Protein AF-A0A1X3PBW0-F1 (afdb_monomer)

Mean predicted aligned error: 3.72 Å

Nearest PDB structures (foldseek):
  6bek-assembly2_D  TM=9.599E-01  e=1.743E-06  Streptomyces coelicolor
  6tob-assembly1_A  TM=7.605E-01  e=3.060E-06  Mycobacterium tuberculosis
  7p7t-assembly1_n  TM=8.339E-01  e=4.143E-02  Enterococcus faecalis
  7qv3-assembly1_m  TM=8.148E-01  e=7.274E-02  Bacillus subtilis subsp. subtilis str. 168
  7nhn-assembly1_n  TM=8.149E-01  e=9.111E-02  Listeria monocytogenes EGD-e

Structure (mmCIF, N/CA/C/O backbone):
data_AF-A0A1X3PBW0-F1
#
_entry.id   AF-A0A1X3PBW0-F1
#
loop_
_atom_site.group_PDB
_atom_site.id
_atom_site.type_symbol
_atom_site.label_atom_id
_atom_site.label_alt_id
_atom_site.label_comp_id
_atom_site.label_asym_id
_atom_site.label_entity_id
_atom_site.label_seq_id
_atom_site.pdbx_PDB_ins_code
_atom_site.Cartn_x
_atom_site.Cartn_y
_atom_site.Cartn_z
_atom_site.occupancy
_atom_site.B_iso_or_equiv
_atom_site.auth_seq_id
_atom_site.auth_comp_id
_atom_site.auth_asym_id
_atom_site.auth_atom_id
_atom_site.pdbx_PDB_model_num
ATOM 1 N N . MET A 1 1 ? -2.078 12.561 -30.000 1.00 58.38 1 MET A N 1
ATOM 2 C CA . MET A 1 1 ? -0.640 12.307 -30.246 1.00 58.38 1 MET A CA 1
ATOM 3 C C . MET A 1 1 ? -0.461 10.830 -30.551 1.00 58.38 1 MET A C 1
ATOM 5 O O . MET A 1 1 ? -1.020 10.025 -29.819 1.00 58.38 1 MET A O 1
ATOM 9 N N . ALA A 1 2 ? 0.252 10.477 -31.623 1.00 66.31 2 ALA A N 1
ATOM 10 C CA . ALA A 1 2 ? 0.573 9.085 -31.934 1.00 66.31 2 ALA A CA 1
ATOM 11 C C . ALA A 1 2 ? 1.729 8.611 -31.037 1.00 66.31 2 ALA A C 1
ATOM 13 O O . ALA A 1 2 ? 2.777 9.253 -30.991 1.00 66.31 2 ALA A O 1
ATOM 14 N N . LEU A 1 3 ? 1.521 7.522 -30.294 1.00 76.88 3 LEU A N 1
ATOM 15 C CA . LEU A 1 3 ? 2.572 6.857 -29.521 1.00 76.88 3 LEU A CA 1
ATOM 16 C C . LEU A 1 3 ? 3.446 6.035 -30.478 1.00 76.88 3 LEU A C 1
ATOM 18 O O . LEU A 1 3 ? 2.921 5.276 -31.288 1.00 76.88 3 LEU A O 1
ATOM 22 N N . ARG A 1 4 ? 4.774 6.188 -30.384 1.00 86.19 4 ARG A N 1
ATOM 23 C CA . ARG A 1 4 ? 5.733 5.356 -31.125 1.00 86.19 4 ARG A CA 1
ATOM 24 C C . ARG A 1 4 ? 5.633 3.909 -30.639 1.00 86.19 4 ARG A C 1
ATOM 26 O O . ARG A 1 4 ? 5.585 3.669 -29.433 1.00 86.19 4 ARG A O 1
ATOM 33 N N . GLU A 1 5 ? 5.650 2.955 -31.564 1.00 84.19 5 GLU A N 1
ATOM 34 C CA . GLU A 1 5 ? 5.733 1.536 -31.220 1.00 84.19 5 GLU A CA 1
ATOM 35 C C . GLU A 1 5 ? 7.104 1.193 -30.619 1.00 84.19 5 GLU A C 1
ATOM 37 O O . GLU A 1 5 ? 8.146 1.658 -31.088 1.00 84.19 5 GLU A O 1
ATOM 42 N N . LEU A 1 6 ? 7.098 0.388 -29.554 1.00 85.25 6 LEU A N 1
ATOM 43 C CA . LEU A 1 6 ? 8.314 -0.038 -28.861 1.00 85.25 6 LEU A CA 1
ATOM 44 C C . LEU A 1 6 ? 9.023 -1.156 -29.632 1.00 85.25 6 LEU A C 1
ATOM 46 O O . LEU A 1 6 ? 8.390 -2.118 -30.092 1.00 85.25 6 LEU A O 1
ATOM 50 N N . SER A 1 7 ? 10.353 -1.095 -29.671 1.00 91.88 7 SER A N 1
ATOM 51 C CA . SER A 1 7 ? 11.182 -2.188 -30.179 1.00 91.88 7 SER A CA 1
ATOM 52 C C . SER A 1 7 ? 10.970 -3.467 -29.350 1.00 91.88 7 SER A C 1
ATOM 54 O O . SER A 1 7 ? 10.406 -3.450 -28.250 1.00 91.88 7 SER A O 1
ATOM 56 N N . LYS A 1 8 ? 11.384 -4.627 -29.876 1.00 92.00 8 LYS A N 1
ATOM 57 C CA . LYS A 1 8 ? 11.296 -5.892 -29.124 1.00 92.00 8 LYS A CA 1
ATOM 58 C C . LYS A 1 8 ? 12.095 -5.816 -27.815 1.00 92.00 8 LYS A C 1
ATOM 60 O O . LYS A 1 8 ? 11.575 -6.195 -26.773 1.00 92.00 8 LYS A O 1
ATOM 6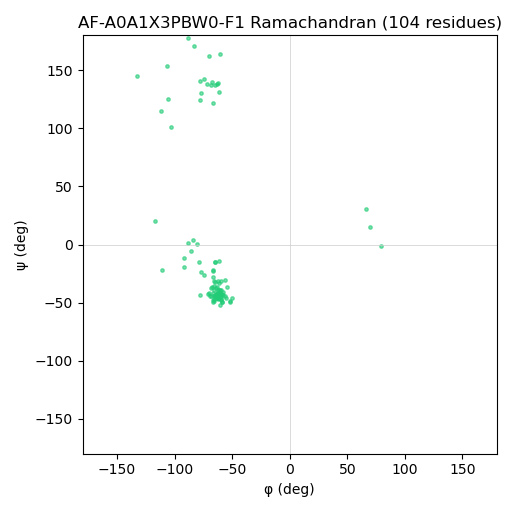5 N N . GLU A 1 9 ? 13.294 -5.247 -27.868 1.00 92.69 9 GLU A N 1
ATOM 66 C CA . GLU A 1 9 ? 14.176 -5.068 -26.710 1.00 92.69 9 GLU A CA 1
ATOM 67 C C . GLU A 1 9 ? 13.579 -4.106 -25.675 1.00 92.69 9 GLU A C 1
ATOM 69 O O . GLU A 1 9 ? 13.547 -4.420 -24.488 1.00 92.69 9 GLU A O 1
ATOM 74 N N . GLU A 1 10 ? 13.018 -2.972 -26.111 1.00 92.94 10 GLU A N 1
ATOM 75 C CA . GLU A 1 10 ? 12.344 -2.021 -25.216 1.00 92.94 10 GLU A CA 1
ATOM 76 C C . GLU A 1 10 ? 11.153 -2.679 -24.499 1.00 92.94 10 GLU A C 1
ATOM 78 O O . GLU A 1 10 ? 10.942 -2.471 -23.300 1.00 92.94 10 GLU A O 1
ATOM 83 N N . ARG A 1 11 ? 10.394 -3.524 -25.212 1.00 92.00 11 ARG A N 1
ATOM 84 C CA . ARG A 1 11 ? 9.302 -4.311 -24.623 1.00 92.00 11 ARG A CA 1
ATOM 85 C C . ARG A 1 11 ? 9.816 -5.324 -23.607 1.00 92.00 11 ARG A C 1
ATOM 87 O O . ARG A 1 11 ? 9.212 -5.454 -22.543 1.00 92.00 11 ARG A O 1
ATOM 94 N N . ASP A 1 12 ? 10.897 -6.033 -23.911 1.00 94.56 12 ASP A N 1
ATOM 95 C CA . ASP A 1 12 ? 11.482 -7.030 -23.012 1.00 94.56 12 ASP A CA 1
ATOM 96 C C . ASP A 1 12 ? 11.986 -6.370 -21.715 1.00 94.56 12 ASP A C 1
ATOM 98 O O . ASP A 1 12 ? 11.625 -6.812 -20.620 1.00 94.56 12 ASP A O 1
ATOM 102 N N . ILE A 1 13 ? 12.689 -5.237 -21.824 1.00 94.19 13 ILE A N 1
ATOM 103 C CA . ILE A 1 13 ? 13.128 -4.421 -20.680 1.00 94.19 13 ILE A CA 1
ATOM 104 C C . ILE A 1 13 ? 11.924 -3.942 -19.857 1.00 94.19 13 ILE A C 1
ATOM 106 O O . ILE A 1 13 ? 11.923 -4.043 -18.627 1.00 94.19 13 ILE A O 1
ATOM 110 N N . ALA A 1 14 ? 10.867 -3.446 -20.508 1.00 92.94 14 ALA A N 1
ATOM 111 C CA . ALA A 1 14 ? 9.658 -2.999 -19.817 1.00 92.94 14 ALA A CA 1
ATOM 112 C C . ALA A 1 14 ? 8.972 -4.144 -19.050 1.00 92.94 14 ALA A C 1
ATOM 114 O O . ALA A 1 14 ? 8.513 -3.943 -17.922 1.00 92.94 14 ALA A O 1
ATOM 115 N N . ARG A 1 15 ? 8.936 -5.359 -19.617 1.00 94.88 15 ARG A N 1
ATOM 116 C CA . ARG A 1 15 ? 8.391 -6.542 -18.930 1.00 94.88 15 ARG A CA 1
ATOM 117 C C . ARG A 1 15 ? 9.222 -6.930 -17.714 1.00 94.88 15 ARG A C 1
ATOM 119 O O . ARG A 1 15 ? 8.635 -7.192 -16.666 1.00 94.88 15 ARG A O 1
ATOM 126 N N . GLN A 1 16 ? 10.549 -6.928 -17.828 1.00 95.88 16 GLN A N 1
ATOM 127 C CA . GLN A 1 16 ? 11.447 -7.221 -16.706 1.00 95.88 16 GLN A CA 1
ATOM 128 C C . GLN A 1 16 ? 11.270 -6.210 -15.569 1.00 95.88 16 GLN A C 1
ATOM 130 O O . GLN A 1 16 ? 11.073 -6.609 -14.423 1.00 95.88 16 GLN A O 1
ATOM 135 N N . LYS A 1 17 ? 11.217 -4.908 -15.885 1.00 95.25 17 LYS A N 1
ATOM 136 C CA . LYS A 1 17 ? 10.930 -3.856 -14.895 1.00 95.25 17 LYS A CA 1
ATOM 137 C C . LYS A 1 17 ? 9.568 -4.05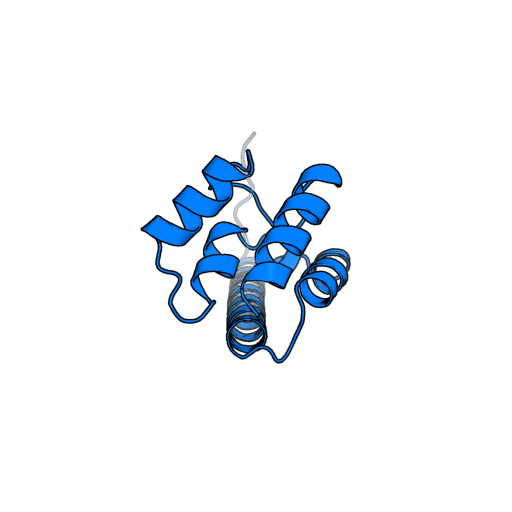3 -14.225 1.00 95.25 17 LYS A C 1
ATOM 139 O O . LYS A 1 17 ? 9.452 -3.937 -13.008 1.00 95.25 17 LYS A O 1
ATOM 144 N N . ALA A 1 18 ? 8.535 -4.395 -14.998 1.00 95.38 18 ALA A N 1
ATOM 145 C CA . ALA A 1 18 ? 7.204 -4.659 -14.456 1.00 95.38 18 ALA A CA 1
ATOM 146 C C . ALA A 1 18 ? 7.166 -5.907 -13.559 1.00 95.38 18 ALA A C 1
ATOM 148 O O . ALA A 1 18 ? 6.417 -5.929 -12.584 1.00 95.38 18 ALA A O 1
ATOM 149 N N . LEU A 1 19 ? 7.940 -6.947 -13.884 1.00 97.62 19 LEU A N 1
ATOM 150 C CA . LEU A 1 19 ? 8.078 -8.137 -13.045 1.00 97.62 19 LEU A CA 1
ATOM 151 C C . LEU A 1 19 ? 8.781 -7.795 -11.728 1.00 97.62 19 LEU A C 1
ATOM 153 O O . LEU A 1 19 ? 8.224 -8.085 -10.672 1.00 97.62 19 LEU A O 1
ATOM 157 N N . ALA A 1 20 ? 9.921 -7.103 -11.784 1.00 97.81 20 ALA A N 1
ATOM 158 C CA . ALA A 1 20 ? 10.653 -6.659 -10.598 1.00 97.81 20 ALA A CA 1
ATOM 159 C C . ALA A 1 20 ? 9.762 -5.828 -9.658 1.00 97.81 20 ALA A C 1
ATOM 161 O O . ALA A 1 20 ? 9.660 -6.123 -8.472 1.00 97.81 20 ALA A O 1
ATOM 162 N N . ALA A 1 21 ? 8.996 -4.879 -10.205 1.00 97.69 21 ALA A N 1
ATOM 163 C CA . ALA A 1 21 ? 8.063 -4.062 -9.426 1.00 97.69 21 ALA 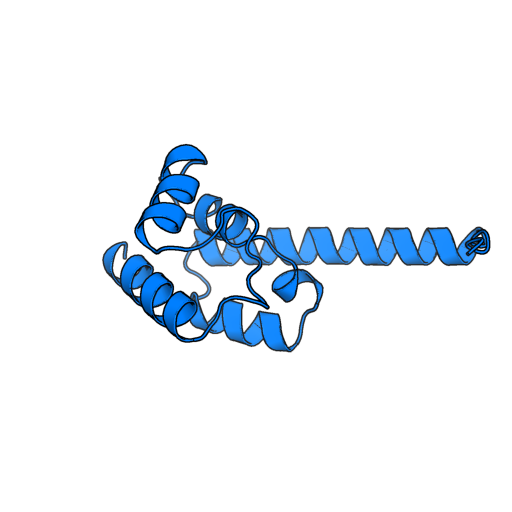A CA 1
ATOM 164 C C . ALA A 1 21 ? 6.879 -4.851 -8.825 1.00 97.69 21 ALA A C 1
ATOM 166 O O . ALA A 1 21 ? 6.229 -4.385 -7.886 1.00 97.69 21 ALA A O 1
ATOM 167 N N . ARG A 1 22 ? 6.510 -6.011 -9.386 1.00 97.94 22 ARG A N 1
ATOM 168 C CA . ARG A 1 22 ? 5.499 -6.899 -8.783 1.00 97.94 22 ARG A CA 1
ATOM 169 C C . ARG A 1 22 ? 6.097 -7.704 -7.635 1.00 97.94 22 ARG A C 1
ATOM 171 O O . ARG A 1 22 ? 5.448 -7.791 -6.599 1.00 97.94 22 ARG A O 1
ATOM 178 N N . ILE A 1 23 ? 7.306 -8.235 -7.823 1.00 98.12 23 ILE A N 1
ATOM 179 C CA . ILE A 1 23 ? 8.039 -8.998 -6.805 1.00 98.12 23 ILE A CA 1
ATOM 180 C C . ILE A 1 23 ? 8.286 -8.120 -5.578 1.00 98.12 23 ILE A C 1
ATOM 182 O O . ILE A 1 23 ? 7.842 -8.464 -4.491 1.00 98.12 23 ILE A O 1
ATOM 186 N N . GLU A 1 24 ? 8.843 -6.924 -5.770 1.00 98.25 24 GLU A N 1
ATOM 187 C CA . GLU A 1 24 ? 9.143 -6.009 -4.665 1.00 98.25 24 GLU A CA 1
ATOM 188 C C . GLU A 1 24 ? 7.896 -5.646 -3.841 1.00 98.25 24 GLU A C 1
ATOM 190 O O . GLU A 1 24 ? 7.935 -5.592 -2.612 1.00 98.25 24 GLU A O 1
ATOM 195 N N . ARG A 1 25 ? 6.756 -5.417 -4.507 1.00 98.31 25 ARG A N 1
ATOM 196 C CA . ARG A 1 25 ? 5.485 -5.153 -3.816 1.00 98.31 25 ARG A CA 1
ATOM 197 C C . ARG A 1 25 ? 4.966 -6.375 -3.067 1.00 98.31 25 ARG A C 1
ATOM 199 O O . ARG A 1 25 ? 4.358 -6.205 -2.016 1.00 98.31 25 ARG A O 1
ATOM 206 N N . ALA A 1 26 ? 5.143 -7.577 -3.611 1.00 98.31 26 ALA A N 1
ATOM 207 C CA . ALA A 1 26 ? 4.735 -8.807 -2.942 1.00 98.31 26 ALA A CA 1
ATOM 208 C C . ALA A 1 26 ? 5.563 -9.031 -1.668 1.00 98.31 26 ALA A C 1
ATOM 210 O O . ALA A 1 26 ? 4.980 -9.196 -0.602 1.00 98.31 26 ALA A O 1
ATOM 211 N N . GLU A 1 27 ? 6.888 -8.912 -1.765 1.00 98.19 27 GLU A N 1
ATOM 212 C CA . GLU A 1 27 ? 7.814 -9.044 -0.633 1.00 98.19 27 GLU A CA 1
ATOM 213 C C . GLU A 1 27 ? 7.541 -8.004 0.458 1.00 98.19 27 GLU A C 1
ATOM 215 O O . GLU A 1 27 ? 7.512 -8.330 1.642 1.00 98.19 27 GLU A O 1
ATOM 220 N N . LEU A 1 28 ? 7.288 -6.748 0.070 1.00 98.50 28 LEU A N 1
ATOM 221 C CA . LEU A 1 28 ? 6.921 -5.694 1.013 1.00 98.50 28 LEU A CA 1
ATOM 222 C C . LEU A 1 28 ? 5.638 -6.044 1.775 1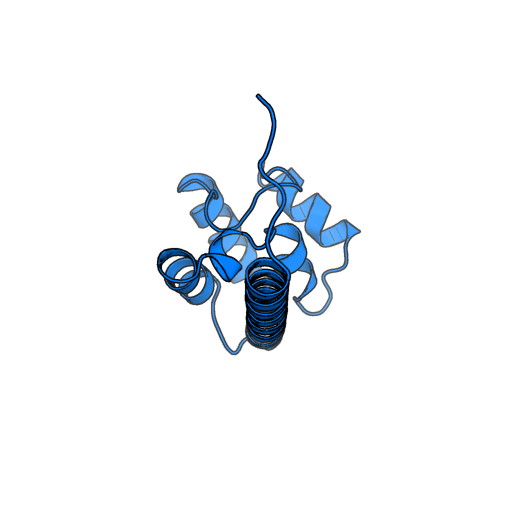.00 98.50 28 LEU A C 1
ATOM 224 O O . LEU A 1 28 ? 5.594 -5.906 2.994 1.00 98.50 28 LEU A O 1
ATOM 228 N N . LYS A 1 29 ? 4.594 -6.483 1.062 1.00 98.19 29 LYS A N 1
ATOM 229 C CA . LYS A 1 29 ? 3.316 -6.856 1.678 1.00 98.19 29 LYS A CA 1
ATOM 230 C C . LYS A 1 29 ? 3.474 -8.043 2.617 1.00 98.19 29 LYS A C 1
ATOM 232 O O . LYS A 1 29 ? 2.916 -8.013 3.705 1.00 98.19 29 LYS A O 1
ATOM 237 N N . GLU A 1 30 ? 4.250 -9.048 2.226 1.00 98.25 30 GLU A N 1
ATOM 238 C CA . GLU A 1 30 ? 4.541 -10.199 3.079 1.00 98.25 30 GLU A CA 1
ATOM 239 C C . GLU A 1 30 ? 5.288 -9.778 4.351 1.00 98.25 30 GLU A C 1
ATOM 241 O O . GLU A 1 30 ? 4.891 -10.147 5.454 1.00 98.25 30 GLU A O 1
ATOM 246 N N . ALA A 1 31 ? 6.330 -8.951 4.222 1.00 98.12 31 ALA A N 1
ATOM 247 C CA . ALA A 1 31 ? 7.083 -8.445 5.365 1.00 98.12 31 ALA A CA 1
ATOM 248 C C . ALA A 1 31 ? 6.212 -7.592 6.302 1.00 98.12 31 ALA A C 1
ATOM 250 O O . ALA A 1 31 ? 6.305 -7.739 7.520 1.00 98.12 31 ALA A O 1
ATOM 251 N N . PHE A 1 32 ? 5.358 -6.731 5.743 1.00 97.75 32 PHE A N 1
ATOM 252 C CA . PHE A 1 32 ? 4.438 -5.886 6.504 1.00 97.75 32 PHE A CA 1
ATOM 253 C C . PHE A 1 32 ? 3.363 -6.716 7.215 1.00 97.75 32 PHE A C 1
ATOM 255 O O . PHE A 1 32 ? 3.169 -6.568 8.418 1.00 97.75 32 PHE A O 1
ATOM 262 N N . GLY A 1 33 ? 2.722 -7.647 6.505 1.00 96.94 33 GLY A N 1
ATOM 263 C CA . GLY A 1 33 ? 1.717 -8.555 7.064 1.00 96.94 33 GLY A CA 1
ATOM 264 C C . GLY A 1 33 ? 2.268 -9.478 8.153 1.00 96.94 33 GLY A C 1
ATOM 265 O O . GLY A 1 33 ? 1.566 -9.801 9.106 1.00 96.94 33 GLY A O 1
ATOM 266 N N . ALA A 1 34 ? 3.547 -9.851 8.053 1.00 96.44 34 ALA A N 1
ATOM 267 C CA . ALA A 1 34 ? 4.260 -10.612 9.076 1.00 96.44 34 ALA A CA 1
ATOM 268 C C . ALA A 1 34 ? 4.774 -9.756 10.252 1.00 96.44 34 ALA A C 1
ATOM 270 O O . ALA A 1 34 ? 5.442 -10.293 11.135 1.00 96.44 34 ALA A O 1
ATOM 271 N N . GLY A 1 35 ? 4.536 -8.438 10.254 1.00 95.62 35 GLY A N 1
ATOM 272 C CA . GLY A 1 35 ? 5.011 -7.522 11.297 1.00 95.62 35 GLY A CA 1
ATOM 273 C C . GLY A 1 35 ? 6.529 -7.299 11.313 1.00 95.62 35 GLY A C 1
ATOM 274 O O . GLY A 1 35 ? 7.062 -6.801 12.300 1.00 95.62 35 GLY A O 1
ATOM 275 N N . LYS A 1 36 ? 7.248 -7.667 10.242 1.00 97.19 36 LYS A N 1
ATOM 276 C CA . LYS A 1 36 ? 8.711 -7.495 10.134 1.00 97.19 36 LYS A CA 1
ATOM 277 C C . LYS A 1 36 ? 9.119 -6.056 9.825 1.00 97.19 36 LYS A C 1
ATOM 279 O O . LYS A 1 36 ? 10.262 -5.686 10.071 1.00 97.19 36 LYS A O 1
ATOM 284 N N . ILE A 1 37 ? 8.210 -5.284 9.235 1.00 97.44 37 ILE A N 1
ATOM 285 C CA . ILE A 1 37 ? 8.395 -3.865 8.926 1.00 97.44 37 ILE A CA 1
ATOM 286 C C . ILE A 1 37 ? 7.167 -3.084 9.384 1.00 97.44 37 ILE A C 1
ATOM 288 O O . ILE A 1 37 ? 6.040 -3.577 9.300 1.00 97.44 37 ILE A O 1
ATOM 292 N N . SER A 1 38 ? 7.392 -1.865 9.856 1.00 97.12 38 SER A N 1
ATOM 293 C CA . SER A 1 38 ? 6.339 -0.947 10.281 1.00 97.12 38 SER A CA 1
ATOM 294 C C . SER A 1 38 ? 5.732 -0.186 9.098 1.00 97.12 38 SER A C 1
ATOM 296 O O . SER A 1 38 ? 6.241 -0.202 7.973 1.00 97.12 38 SER A O 1
ATOM 298 N N . PHE A 1 39 ? 4.635 0.532 9.348 1.00 97.62 39 PHE A N 1
ATOM 299 C CA . PHE A 1 39 ? 4.066 1.430 8.343 1.00 97.62 39 PHE A CA 1
ATOM 300 C C . PHE A 1 39 ? 5.007 2.596 8.002 1.00 97.62 39 PHE A C 1
ATOM 302 O O . PHE A 1 39 ? 5.059 3.015 6.846 1.00 97.62 39 PHE A O 1
ATOM 309 N N . ASP A 1 40 ? 5.796 3.076 8.965 1.00 97.31 40 ASP A N 1
ATOM 310 C CA . ASP A 1 40 ? 6.785 4.130 8.726 1.00 97.31 40 ASP A CA 1
ATOM 311 C C . ASP A 1 40 ? 7.931 3.632 7.833 1.00 97.31 40 ASP A C 1
ATOM 313 O O . ASP A 1 40 ? 8.340 4.342 6.914 1.00 97.31 40 ASP A O 1
ATOM 317 N N . ASP A 1 41 ? 8.363 2.376 7.997 1.00 97.94 41 ASP A N 1
ATOM 318 C CA . ASP A 1 41 ? 9.340 1.746 7.095 1.00 97.94 41 ASP A CA 1
ATOM 319 C C . ASP A 1 41 ? 8.795 1.635 5.665 1.00 97.94 41 ASP A C 1
ATOM 321 O O . ASP A 1 41 ? 9.508 1.874 4.686 1.00 97.94 41 ASP A O 1
ATOM 325 N N . VAL A 1 42 ? 7.504 1.309 5.526 1.00 98.19 42 VAL A N 1
ATOM 326 C CA . VAL A 1 42 ? 6.824 1.288 4.225 1.00 98.19 42 VAL A CA 1
ATOM 327 C C . VAL A 1 42 ? 6.808 2.683 3.594 1.00 98.19 42 VAL A C 1
ATOM 329 O O . VAL A 1 42 ? 7.083 2.807 2.397 1.00 98.19 42 VAL A O 1
ATOM 332 N N . LEU A 1 43 ? 6.512 3.731 4.370 1.00 97.94 43 LEU A N 1
ATOM 333 C CA . LEU A 1 43 ? 6.535 5.114 3.888 1.00 97.94 43 LEU A CA 1
ATOM 334 C C . LEU A 1 43 ? 7.943 5.537 3.457 1.00 97.94 43 LEU A C 1
ATOM 336 O O . LEU A 1 43 ? 8.084 6.078 2.362 1.00 97.94 43 LEU A O 1
ATOM 340 N N . ALA A 1 44 ? 8.970 5.237 4.252 1.00 97.88 44 ALA A N 1
ATOM 341 C CA . ALA A 1 44 ? 10.362 5.530 3.917 1.00 97.88 44 ALA A CA 1
ATOM 342 C C . ALA A 1 44 ? 10.802 4.802 2.636 1.00 97.88 44 ALA A C 1
ATOM 344 O O . ALA A 1 44 ? 11.409 5.391 1.739 1.00 97.88 44 ALA A O 1
ATOM 345 N N . LYS A 1 45 ? 10.425 3.527 2.478 1.00 97.75 45 LYS A N 1
ATOM 346 C CA . LYS A 1 45 ? 10.714 2.780 1.247 1.00 97.75 45 LYS A CA 1
ATOM 347 C C . LYS A 1 45 ? 9.962 3.343 0.038 1.00 97.75 45 LYS A C 1
ATOM 349 O O . LYS A 1 45 ? 10.482 3.312 -1.074 1.00 97.75 45 LYS A O 1
ATOM 354 N N . ALA A 1 46 ? 8.771 3.908 0.233 1.00 97.75 46 ALA A N 1
ATOM 355 C CA . ALA A 1 46 ? 8.012 4.559 -0.833 1.00 97.75 46 ALA A CA 1
ATOM 356 C C . ALA A 1 46 ? 8.683 5.834 -1.375 1.00 97.75 46 ALA A C 1
ATOM 358 O O . ALA A 1 46 ? 8.385 6.237 -2.496 1.00 97.75 46 ALA A O 1
ATOM 359 N N . GLU A 1 47 ? 9.577 6.472 -0.616 1.00 96.94 47 GLU A N 1
ATOM 360 C CA . GLU A 1 47 ? 10.317 7.657 -1.077 1.00 96.94 47 GLU A CA 1
ATOM 361 C C . GLU A 1 47 ? 11.416 7.303 -2.084 1.00 96.94 47 GLU A C 1
ATOM 363 O O . GLU A 1 47 ? 11.767 8.117 -2.936 1.00 96.94 47 GLU A O 1
ATOM 368 N N . THR A 1 48 ? 11.933 6.074 -2.020 1.00 97.12 48 THR A N 1
ATOM 369 C CA . THR A 1 48 ? 13.059 5.610 -2.845 1.00 97.12 48 THR A CA 1
ATOM 370 C C . THR A 1 48 ? 12.658 4.564 -3.885 1.00 97.12 48 THR A C 1
ATOM 372 O O . THR A 1 48 ? 13.338 4.422 -4.900 1.00 97.12 48 THR A O 1
ATOM 375 N N . SER A 1 49 ? 11.537 3.864 -3.688 1.00 97.75 49 SER A N 1
ATOM 376 C CA . SER A 1 49 ? 11.013 2.861 -4.615 1.00 97.75 49 SER A CA 1
ATOM 377 C C . SER A 1 49 ? 9.718 3.314 -5.281 1.00 97.75 49 SER A C 1
ATOM 379 O O . SER A 1 49 ? 8.656 3.409 -4.658 1.00 97.75 49 SER A O 1
ATOM 381 N N . GLU A 1 50 ? 9.771 3.495 -6.603 1.00 97.31 50 GLU A N 1
ATOM 382 C CA . GLU A 1 50 ? 8.585 3.791 -7.410 1.00 97.31 50 GLU A CA 1
ATOM 383 C C . GLU A 1 50 ? 7.543 2.661 -7.340 1.00 97.31 50 GLU A C 1
ATOM 385 O O . GLU A 1 50 ? 6.335 2.920 -7.370 1.00 97.31 50 GLU A O 1
ATOM 390 N N . ALA A 1 51 ? 7.983 1.404 -7.217 1.00 97.69 51 ALA A N 1
ATOM 391 C CA . ALA A 1 51 ? 7.079 0.267 -7.097 1.00 97.69 51 ALA A CA 1
ATOM 392 C C . ALA A 1 51 ? 6.250 0.364 -5.809 1.00 97.69 51 ALA A C 1
ATOM 394 O O . ALA A 1 51 ? 5.026 0.212 -5.858 1.00 97.69 51 ALA A O 1
ATOM 395 N N . VAL A 1 52 ? 6.895 0.687 -4.684 1.00 98.25 52 VAL A N 1
ATOM 396 C CA . VAL A 1 52 ? 6.225 0.874 -3.390 1.00 98.25 52 VAL A CA 1
ATOM 397 C C . VAL A 1 52 ? 5.363 2.135 -3.391 1.00 98.25 52 VAL A C 1
ATOM 399 O O . VAL A 1 52 ? 4.196 2.068 -3.009 1.00 98.25 52 VAL A O 1
ATOM 402 N N . ALA A 1 53 ? 5.858 3.258 -3.921 1.00 98.25 53 ALA A N 1
ATOM 403 C CA . ALA A 1 53 ? 5.077 4.490 -4.060 1.00 98.25 53 ALA A CA 1
ATOM 404 C C . ALA A 1 53 ? 3.768 4.268 -4.831 1.00 98.25 53 ALA A C 1
ATOM 406 O O . ALA A 1 53 ? 2.730 4.860 -4.513 1.00 98.25 53 ALA A O 1
ATOM 407 N N . ARG A 1 54 ? 3.811 3.392 -5.844 1.00 98.00 54 ARG A N 1
ATOM 408 C CA . ARG A 1 54 ? 2.659 3.036 -6.671 1.00 98.00 54 ARG A CA 1
ATOM 409 C C . ARG A 1 54 ? 1.793 1.920 -6.081 1.00 98.00 54 ARG A C 1
ATOM 411 O O . ARG A 1 54 ? 0.737 1.656 -6.654 1.00 98.00 54 ARG A O 1
ATOM 418 N N . LEU A 1 55 ? 2.154 1.270 -4.981 1.00 98.19 55 LEU A N 1
ATOM 419 C CA . LEU A 1 55 ? 1.283 0.281 -4.341 1.00 98.19 55 LEU A CA 1
ATOM 420 C C . LEU A 1 55 ? -0.008 0.957 -3.841 1.00 98.19 55 LEU A C 1
ATOM 422 O O . LEU A 1 55 ? 0.027 2.078 -3.327 1.00 98.19 55 LEU A O 1
ATOM 426 N N . LYS A 1 56 ? -1.162 0.305 -4.032 1.00 98.31 56 LYS A N 1
ATOM 427 C CA . LYS A 1 56 ? -2.428 0.792 -3.474 1.00 98.31 56 LYS A CA 1
ATOM 428 C C . LYS A 1 56 ? -2.430 0.592 -1.962 1.00 98.31 56 LYS A C 1
ATOM 430 O O . LYS A 1 56 ? -2.035 -0.466 -1.483 1.00 98.31 56 LYS A O 1
ATOM 435 N N . THR A 1 57 ? -2.922 1.580 -1.225 1.00 98.38 57 THR A N 1
ATOM 436 C CA . THR A 1 57 ? -2.995 1.509 0.239 1.00 98.38 57 THR A CA 1
ATOM 437 C C . THR A 1 57 ? -3.926 0.381 0.696 1.00 98.38 57 THR A C 1
ATOM 439 O O . THR A 1 57 ? -3.593 -0.313 1.647 1.00 98.38 57 THR A O 1
ATOM 442 N N . VAL A 1 58 ? -5.029 0.124 -0.022 1.00 98.38 58 VAL A N 1
ATOM 443 C CA . VAL A 1 58 ? -5.946 -0.991 0.292 1.00 98.38 58 VAL A CA 1
ATOM 444 C C . VAL A 1 58 ? -5.252 -2.355 0.203 1.00 98.38 58 VAL A C 1
ATOM 446 O O . VAL A 1 58 ? -5.390 -3.170 1.105 1.00 98.38 58 VAL A O 1
ATOM 449 N N . GLU A 1 59 ? -4.404 -2.566 -0.811 1.00 98.31 59 GLU A N 1
ATOM 450 C CA . GLU A 1 59 ? -3.657 -3.822 -0.980 1.00 98.31 59 GLU A CA 1
ATOM 451 C C . GLU A 1 59 ? -2.623 -4.045 0.131 1.00 98.31 59 GLU A C 1
ATOM 453 O O . GLU A 1 59 ? -2.274 -5.188 0.413 1.00 98.31 59 GLU A O 1
ATOM 458 N N . LEU A 1 60 ? -2.097 -2.969 0.728 1.00 98.25 60 LEU A N 1
ATOM 459 C CA . LEU A 1 60 ? -1.206 -3.066 1.883 1.00 98.25 60 LEU A CA 1
ATOM 460 C C . LEU A 1 60 ? -1.984 -3.507 3.129 1.00 98.25 60 LEU A C 1
ATOM 462 O O . LEU A 1 60 ? -1.509 -4.367 3.861 1.00 98.25 60 LEU A O 1
ATOM 466 N N . LEU A 1 61 ? -3.182 -2.951 3.350 1.00 97.94 61 LEU A N 1
ATOM 467 C CA . LEU A 1 61 ? -4.038 -3.332 4.477 1.00 97.94 61 LEU A CA 1
ATOM 468 C C . LEU A 1 61 ? -4.525 -4.777 4.372 1.00 97.94 61 LEU A C 1
ATOM 470 O O . LEU A 1 61 ? -4.523 -5.482 5.371 1.00 97.94 61 LEU A O 1
ATOM 474 N N . GLU A 1 62 ? -4.864 -5.242 3.169 1.00 97.81 62 GLU A N 1
ATOM 475 C CA . GLU A 1 62 ? -5.234 -6.643 2.908 1.00 97.81 62 GLU A CA 1
ATOM 476 C C . GLU A 1 62 ? -4.113 -7.652 3.215 1.00 97.81 62 GLU A C 1
ATOM 478 O O . GLU A 1 62 ? -4.369 -8.853 3.271 1.00 97.81 62 GLU A O 1
ATOM 483 N N . ALA A 1 63 ? -2.867 -7.199 3.387 1.00 97.25 63 ALA A N 1
ATOM 484 C CA . ALA A 1 63 ? -1.767 -8.068 3.791 1.00 97.25 63 ALA A CA 1
ATOM 485 C C . ALA A 1 63 ? -1.762 -8.366 5.301 1.00 97.25 63 ALA A C 1
ATOM 487 O O . ALA A 1 63 ? -1.062 -9.280 5.733 1.00 97.25 63 ALA A O 1
ATOM 488 N N . LEU A 1 64 ? -2.514 -7.605 6.105 1.00 96.50 64 LEU A N 1
ATOM 489 C CA . LEU A 1 64 ? -2.580 -7.795 7.551 1.00 96.50 64 LEU A CA 1
ATOM 490 C C . LEU A 1 64 ? -3.421 -9.031 7.913 1.00 96.50 64 LEU A C 1
ATOM 492 O O . LEU A 1 64 ? -4.460 -9.288 7.293 1.00 96.50 64 LEU A O 1
ATOM 496 N N . PRO A 1 65 ? -3.028 -9.787 8.952 1.00 95.06 65 PRO A N 1
ATOM 497 C CA . PRO A 1 65 ? -3.800 -10.934 9.410 1.00 95.06 65 PRO A CA 1
ATOM 498 C C . PRO A 1 65 ? -5.197 -10.493 9.866 1.00 95.06 65 PRO A C 1
ATOM 500 O O . PRO A 1 65 ? -5.351 -9.547 10.633 1.00 95.06 65 PRO A O 1
ATOM 503 N N . GLY A 1 66 ? -6.234 -11.181 9.384 1.00 94.81 66 GLY A N 1
ATOM 504 C CA . GLY A 1 66 ? -7.629 -10.871 9.722 1.00 94.81 66 GLY A CA 1
ATOM 505 C C . GLY A 1 66 ? -8.244 -9.688 8.961 1.00 94.81 66 GLY A C 1
ATOM 506 O O . GLY A 1 66 ? -9.433 -9.418 9.134 1.00 94.81 66 GLY A O 1
ATOM 507 N N . VAL A 1 67 ? -7.495 -9.016 8.079 1.00 96.81 67 VAL A N 1
ATOM 508 C CA . VAL A 1 67 ? -7.999 -7.894 7.274 1.00 96.81 67 VAL A CA 1
ATOM 509 C C . VAL A 1 67 ? -8.270 -8.355 5.842 1.00 96.81 67 VAL A C 1
ATOM 511 O O . VAL A 1 67 ? -7.371 -8.496 5.022 1.00 96.81 67 VAL A O 1
ATOM 514 N N . GLY A 1 68 ? -9.544 -8.596 5.526 1.00 96.38 68 GLY A N 1
ATOM 515 C CA . GLY A 1 68 ? -9.991 -8.881 4.159 1.00 96.38 68 GLY A CA 1
ATOM 516 C C . GLY A 1 68 ? -10.343 -7.618 3.365 1.00 96.38 68 GLY A C 1
ATOM 517 O O . GLY A 1 68 ? -10.371 -6.516 3.909 1.00 96.38 68 GLY A O 1
ATOM 518 N N . LYS A 1 69 ? -10.713 -7.794 2.089 1.00 97.00 69 LYS A N 1
ATOM 519 C CA . LYS A 1 69 ? -11.087 -6.700 1.164 1.00 97.00 69 LYS A CA 1
ATOM 520 C C . LYS A 1 69 ? -12.124 -5.732 1.744 1.00 97.00 69 LYS A C 1
ATOM 522 O O . LYS A 1 69 ? -11.964 -4.521 1.660 1.00 97.00 69 LYS A O 1
ATOM 527 N N . VAL A 1 70 ? -13.184 -6.274 2.352 1.00 97.81 70 VAL A N 1
ATOM 528 C CA . VAL A 1 70 ? -14.286 -5.479 2.923 1.00 97.81 70 VAL A CA 1
ATOM 529 C C . VAL A 1 70 ? -13.797 -4.635 4.098 1.00 97.81 70 VAL A C 1
ATOM 531 O O . VAL A 1 70 ? -14.069 -3.439 4.151 1.00 97.81 70 VAL A O 1
ATOM 534 N N . THR A 1 71 ? -13.043 -5.242 5.017 1.00 97.31 71 THR A N 1
ATOM 535 C CA . THR A 1 71 ? -12.483 -4.546 6.180 1.00 97.31 71 THR A CA 1
ATOM 536 C C . THR A 1 71 ? -11.495 -3.470 5.744 1.00 97.31 71 THR A C 1
ATOM 538 O O . THR A 1 71 ? -11.606 -2.338 6.196 1.00 97.31 71 THR A O 1
ATOM 541 N N . ALA A 1 72 ? -10.587 -3.786 4.815 1.00 98.06 72 ALA A N 1
ATOM 542 C CA . ALA A 1 72 ? -9.609 -2.834 4.295 1.00 98.06 72 ALA A CA 1
ATOM 543 C C . ALA A 1 72 ? -10.278 -1.614 3.641 1.00 98.06 72 ALA A C 1
ATOM 545 O O . ALA A 1 72 ? -9.902 -0.479 3.932 1.00 98.06 72 ALA A O 1
ATOM 546 N N . ALA A 1 73 ? -11.282 -1.836 2.786 1.00 97.75 73 ALA A N 1
ATOM 547 C CA . ALA A 1 73 ? -12.017 -0.757 2.131 1.00 97.75 73 ALA A CA 1
ATOM 548 C C . ALA A 1 73 ? -12.743 0.136 3.149 1.00 97.75 73 ALA A C 1
ATOM 550 O O . ALA A 1 73 ? -12.606 1.358 3.093 1.00 97.75 73 ALA A O 1
ATOM 551 N N . ARG A 1 74 ? -13.434 -0.471 4.123 1.00 97.88 74 ARG A N 1
ATOM 552 C CA . ARG A 1 74 ? -14.148 0.257 5.179 1.00 97.88 74 ARG A CA 1
ATOM 553 C C . ARG A 1 74 ? -13.204 1.066 6.068 1.00 97.88 74 ARG A C 1
ATOM 555 O O . ARG A 1 74 ? -13.477 2.228 6.333 1.00 97.88 74 ARG A O 1
ATOM 562 N N . THR A 1 75 ? -12.063 0.498 6.460 1.00 97.56 75 THR A N 1
ATOM 563 C CA . THR A 1 75 ? -11.031 1.225 7.214 1.00 97.56 75 THR A CA 1
ATOM 564 C C . THR A 1 75 ? -10.577 2.477 6.467 1.00 97.56 75 THR A C 1
ATOM 566 O O . THR A 1 75 ? -10.428 3.536 7.070 1.00 97.56 75 THR A O 1
ATOM 569 N N . LEU A 1 76 ? -10.344 2.390 5.154 1.00 98.12 76 LEU A N 1
ATOM 570 C CA . LEU A 1 76 ? -9.952 3.565 4.374 1.00 98.12 76 LEU A CA 1
ATOM 571 C C . LEU A 1 76 ? -11.080 4.597 4.289 1.00 98.12 76 LEU A C 1
ATOM 573 O O . LEU A 1 76 ? -10.805 5.785 4.449 1.00 98.12 76 LEU A O 1
ATOM 577 N N . GLU A 1 77 ? -12.321 4.159 4.084 1.00 97.81 77 GLU A N 1
ATOM 578 C CA . GLU A 1 77 ? -13.502 5.028 4.066 1.00 97.81 77 GLU A CA 1
ATOM 579 C C . GLU A 1 77 ? -13.670 5.790 5.389 1.00 97.81 77 GLU A C 1
ATOM 581 O O . GLU A 1 77 ? -13.757 7.020 5.372 1.00 97.81 77 GLU A O 1
ATOM 586 N N . ASP A 1 78 ? -13.596 5.089 6.524 1.00 97.62 78 ASP A N 1
ATOM 587 C CA . ASP A 1 78 ? -13.693 5.663 7.872 1.00 97.62 78 ASP A CA 1
ATOM 588 C C . ASP A 1 78 ? -12.590 6.711 8.134 1.00 97.62 78 ASP A C 1
ATOM 590 O O . ASP A 1 78 ? -12.793 7.692 8.852 1.00 97.62 78 ASP A O 1
ATOM 594 N N . LEU A 1 79 ? -11.417 6.538 7.514 1.00 97.69 79 LEU A N 1
ATOM 595 C CA . LEU A 1 79 ? -10.288 7.471 7.591 1.00 97.69 79 LEU A CA 1
ATOM 596 C C . LEU A 1 79 ? -10.326 8.577 6.517 1.00 97.69 79 LEU A C 1
ATOM 598 O O . LEU A 1 79 ? -9.408 9.402 6.453 1.00 97.69 79 LEU A O 1
ATOM 602 N N . GLY A 1 80 ? -11.348 8.611 5.655 1.00 97.44 80 GLY A N 1
ATOM 603 C CA . GLY A 1 80 ? -11.459 9.574 4.554 1.00 97.44 80 GLY A CA 1
ATOM 604 C C . GLY A 1 80 ? -10.388 9.389 3.470 1.00 97.44 80 GLY A C 1
ATOM 605 O O . GLY A 1 80 ? -9.930 10.354 2.846 1.00 97.44 80 GLY A O 1
ATOM 606 N N . ILE A 1 81 ? -9.933 8.155 3.262 1.00 98.31 81 ILE A N 1
ATOM 607 C CA . ILE A 1 81 ? -8.943 7.772 2.257 1.00 98.31 81 ILE A CA 1
ATOM 608 C C . ILE A 1 81 ? -9.663 7.047 1.117 1.00 98.31 81 ILE A C 1
ATOM 610 O O . ILE A 1 81 ? -10.345 6.051 1.316 1.00 98.31 81 ILE A O 1
ATOM 614 N N . SER A 1 82 ? -9.483 7.524 -0.116 1.00 97.06 82 SER A N 1
ATOM 615 C CA . SER A 1 82 ? -10.019 6.829 -1.293 1.00 97.06 82 SER A CA 1
ATOM 616 C C . SER A 1 82 ? -9.408 5.430 -1.439 1.00 97.06 82 SER A C 1
ATOM 618 O O . SER A 1 82 ? -8.193 5.272 -1.343 1.00 97.06 82 SER A O 1
ATOM 620 N N . GLU A 1 83 ? -10.217 4.435 -1.798 1.00 94.56 83 GLU A N 1
ATOM 621 C CA . GLU A 1 83 ? -9.767 3.063 -2.087 1.00 94.56 83 GLU A CA 1
ATOM 622 C C . GLU A 1 83 ? -8.684 2.997 -3.188 1.00 94.56 83 GLU A C 1
ATOM 624 O O . GLU A 1 83 ? -7.782 2.159 -3.171 1.00 94.56 83 GLU A O 1
ATOM 629 N N . ASN A 1 84 ? -8.715 3.934 -4.142 1.00 96.50 84 ASN A N 1
ATOM 630 C CA . ASN A 1 84 ? -7.719 4.030 -5.212 1.00 96.50 84 ASN A CA 1
ATOM 631 C C . ASN A 1 84 ? -6.448 4.790 -4.805 1.00 96.50 84 ASN A C 1
ATOM 633 O O . ASN A 1 84 ? -5.562 5.014 -5.641 1.00 96.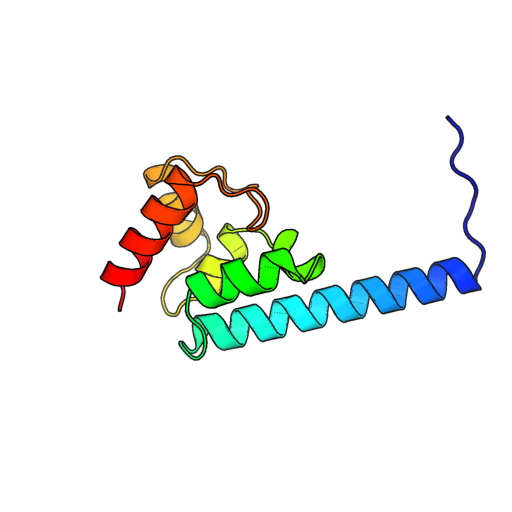50 84 ASN A O 1
ATOM 637 N N . ARG A 1 85 ? -6.338 5.208 -3.539 1.00 98.31 85 ARG A N 1
ATOM 638 C CA . ARG A 1 85 ? -5.162 5.912 -3.040 1.00 98.31 85 ARG A CA 1
ATOM 639 C C . ARG A 1 85 ? -3.953 4.979 -3.016 1.00 98.31 85 ARG A C 1
ATOM 641 O O . ARG A 1 85 ? -4.039 3.796 -2.694 1.00 98.31 85 ARG A O 1
ATOM 648 N N . ARG A 1 86 ? -2.808 5.538 -3.403 1.00 98.44 86 ARG A N 1
ATOM 649 C CA . ARG A 1 86 ? -1.501 4.875 -3.392 1.00 98.44 86 ARG A CA 1
ATOM 650 C C . ARG A 1 86 ? -0.650 5.418 -2.253 1.00 98.44 86 ARG A C 1
ATOM 652 O O . ARG A 1 86 ? -0.805 6.591 -1.900 1.00 98.44 86 ARG A O 1
ATOM 659 N N . ILE A 1 87 ? 0.282 4.607 -1.761 1.00 98.25 87 ILE A N 1
ATOM 660 C CA . ILE A 1 87 ? 1.1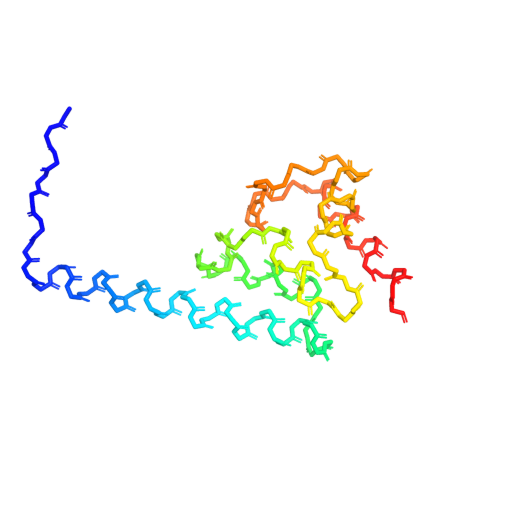64 4.946 -0.632 1.00 98.25 87 ILE A CA 1
ATOM 661 C C . ILE A 1 87 ? 1.860 6.293 -0.861 1.00 98.25 87 ILE A C 1
ATOM 663 O O . ILE A 1 87 ? 1.748 7.197 -0.034 1.00 98.25 87 ILE A O 1
ATOM 667 N N . GLY A 1 88 ? 2.468 6.481 -2.036 1.00 97.75 88 GLY A N 1
ATOM 668 C CA . GLY A 1 88 ? 3.229 7.691 -2.360 1.00 97.75 88 GLY A CA 1
ATOM 669 C C . GLY A 1 88 ? 2.406 8.982 -2.427 1.00 97.75 88 GLY A C 1
ATOM 670 O O . GLY A 1 88 ? 2.976 10.064 -2.386 1.00 97.75 88 GLY A O 1
ATOM 671 N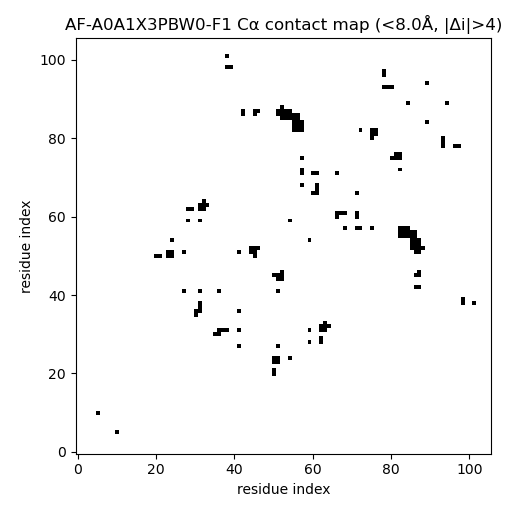 N . GLY A 1 89 ? 1.073 8.908 -2.498 1.00 97.38 89 GLY A N 1
ATOM 672 C CA . GLY A 1 89 ? 0.227 10.109 -2.469 1.00 97.38 89 GLY A CA 1
ATOM 673 C C . GLY A 1 89 ? -0.706 10.176 -1.265 1.00 97.38 89 GLY A C 1
ATOM 674 O O . GLY A 1 89 ? -1.731 10.845 -1.347 1.00 97.38 89 GLY A O 1
ATOM 675 N N . LEU A 1 90 ? -0.416 9.439 -0.190 1.00 98.06 90 LEU A N 1
ATOM 676 C CA . LEU A 1 90 ? -1.042 9.702 1.103 1.00 98.06 90 LEU A CA 1
ATOM 677 C C . LEU A 1 90 ? -0.560 11.064 1.608 1.00 98.06 90 LEU A C 1
ATOM 679 O O . LEU A 1 90 ? 0.645 11.276 1.775 1.00 98.06 90 LEU A O 1
ATOM 683 N N . GLY A 1 91 ? -1.498 11.978 1.854 1.00 97.44 91 GLY A N 1
ATOM 684 C CA . GLY A 1 91 ? -1.197 13.265 2.480 1.00 97.44 91 GLY A CA 1
ATOM 685 C C . GLY A 1 91 ? -0.820 13.102 3.953 1.00 97.44 91 GLY A C 1
ATOM 686 O O . GLY A 1 91 ? -1.147 12.091 4.570 1.00 97.44 91 GLY A O 1
ATOM 687 N N . VAL A 1 92 ? -0.183 14.116 4.547 1.00 97.00 92 VAL A N 1
ATOM 688 C CA . VAL A 1 92 ? 0.312 14.065 5.940 1.00 97.00 92 VAL A CA 1
ATOM 689 C C . VAL A 1 92 ? -0.781 13.628 6.922 1.00 97.00 92 VAL A C 1
ATOM 691 O O . VAL A 1 92 ? -0.586 12.677 7.668 1.00 97.00 92 VAL A O 1
ATOM 694 N N . LYS A 1 93 ? -1.976 14.234 6.849 1.00 97.75 93 LYS A N 1
ATOM 695 C CA . LYS A 1 93 ? -3.115 13.870 7.713 1.00 97.75 93 LYS A CA 1
ATOM 696 C C . LYS A 1 93 ? -3.547 12.409 7.547 1.00 97.75 93 LYS A C 1
ATOM 698 O O . LYS A 1 93 ? -3.862 11.757 8.535 1.00 97.75 93 LYS A O 1
ATOM 703 N N . GLN A 1 94 ? -3.535 11.894 6.315 1.00 98.12 94 GLN A N 1
ATOM 704 C CA . GLN A 1 94 ? -3.902 10.506 6.017 1.00 98.12 94 GLN A CA 1
ATOM 705 C C . GLN A 1 94 ? -2.851 9.531 6.549 1.00 98.12 94 GLN A C 1
ATOM 707 O O . GLN A 1 94 ? -3.212 8.518 7.137 1.00 98.12 94 GLN A O 1
ATOM 712 N N . ARG A 1 95 ? -1.559 9.859 6.394 1.00 97.88 95 ARG A N 1
ATOM 713 C CA . ARG A 1 95 ? -0.455 9.072 6.964 1.00 97.88 95 ARG A CA 1
ATOM 714 C C . ARG A 1 95 ? -0.584 8.987 8.482 1.00 97.88 95 ARG A C 1
ATOM 716 O O . ARG A 1 95 ? -0.570 7.890 9.020 1.00 97.88 95 ARG A O 1
ATOM 723 N N . THR A 1 96 ? -0.795 10.120 9.155 1.00 97.69 96 THR A N 1
ATOM 724 C CA . THR A 1 96 ? -0.975 10.162 10.614 1.00 97.69 96 THR A CA 1
ATOM 725 C C . THR A 1 96 ? -2.205 9.377 11.070 1.00 97.69 96 THR A C 1
ATOM 727 O O . THR A 1 96 ? -2.120 8.619 12.032 1.00 97.69 96 THR A O 1
ATOM 730 N N . ALA A 1 97 ? -3.346 9.533 10.390 1.00 97.75 97 ALA A N 1
ATOM 731 C CA . ALA A 1 97 ? -4.575 8.823 10.738 1.00 97.75 97 ALA A CA 1
ATOM 732 C C . ALA A 1 97 ? -4.425 7.303 10.567 1.00 97.75 97 ALA A C 1
ATOM 734 O O . ALA A 1 97 ? -4.801 6.543 11.458 1.00 97.75 97 ALA A O 1
ATOM 735 N N . LEU A 1 98 ? -3.810 6.868 9.463 1.00 97.56 98 LEU A N 1
ATOM 736 C CA . LEU A 1 98 ? -3.577 5.453 9.192 1.00 97.56 98 LEU A CA 1
ATOM 737 C C . LEU A 1 98 ? -2.546 4.844 10.148 1.00 97.56 98 LEU A C 1
ATOM 739 O O . LEU A 1 98 ? -2.800 3.779 10.697 1.00 97.56 98 LEU A O 1
ATOM 743 N N . ALA A 1 99 ? -1.432 5.531 10.416 1.00 96.88 99 ALA A N 1
ATOM 744 C CA . ALA A 1 99 ? -0.435 5.086 11.391 1.00 96.88 99 ALA A CA 1
ATOM 745 C C . ALA A 1 99 ? -1.055 4.905 12.785 1.00 96.88 99 ALA A C 1
ATOM 747 O O . ALA A 1 99 ? -0.833 3.892 13.444 1.00 96.88 99 ALA A O 1
ATOM 748 N N . ARG A 1 100 ? -1.903 5.854 13.208 1.00 97.06 100 ARG A N 1
ATOM 749 C CA . ARG A 1 100 ? -2.629 5.765 14.480 1.00 97.06 100 ARG A CA 1
ATOM 750 C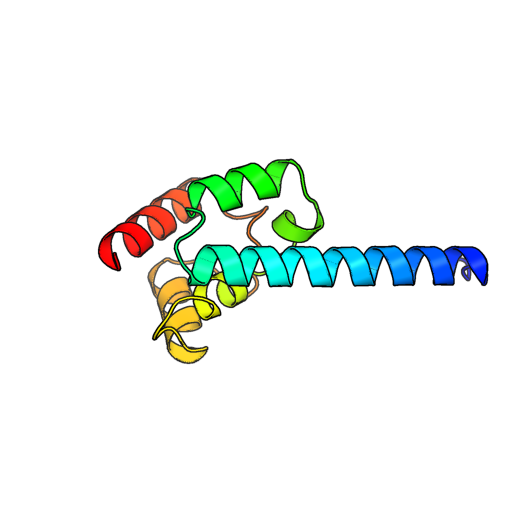 C . ARG A 1 100 ? -3.585 4.576 14.520 1.00 97.06 100 ARG A C 1
ATOM 752 O O . ARG A 1 100 ? -3.645 3.906 15.542 1.00 97.06 100 ARG A O 1
ATOM 759 N N . HIS A 1 101 ? -4.321 4.330 13.437 1.00 96.12 101 HIS A N 1
ATOM 760 C CA . HIS A 1 101 ? -5.214 3.177 13.339 1.00 96.12 101 HIS A CA 1
ATOM 761 C C . HIS A 1 101 ? -4.438 1.857 13.434 1.00 96.12 101 HIS A C 1
ATOM 763 O O . HIS A 1 101 ? -4.807 0.978 14.203 1.00 96.12 101 HIS A O 1
ATOM 769 N N . LEU A 1 102 ? -3.324 1.738 12.707 1.00 94.81 102 LEU A N 1
ATOM 770 C CA . LEU A 1 102 ? -2.486 0.538 12.716 1.00 94.81 102 LEU A CA 1
ATOM 771 C C . LEU A 1 102 ? -1.862 0.269 14.092 1.00 94.81 102 LEU A C 1
ATOM 773 O O . LEU A 1 102 ? -1.820 -0.877 14.522 1.00 94.81 102 LEU A O 1
ATOM 777 N N . ALA A 1 103 ? -1.451 1.312 14.817 1.00 92.62 103 ALA A N 1
ATOM 778 C CA . ALA A 1 103 ? -0.926 1.183 16.177 1.00 92.62 103 ALA A CA 1
ATOM 779 C C . ALA A 1 103 ? -1.961 0.682 17.205 1.00 92.62 103 ALA A C 1
ATOM 781 O O . ALA A 1 103 ? -1.578 0.300 18.303 1.00 92.62 103 ALA A O 1
ATOM 782 N N . GLN A 1 104 ? -3.258 0.707 16.877 1.00 89.81 104 GLN A N 1
ATOM 783 C CA . GLN A 1 104 ? -4.334 0.178 17.726 1.00 89.81 104 GLN A CA 1
ATOM 784 C C . GLN A 1 104 ? -4.674 -1.289 17.420 1.00 89.81 104 GLN A C 1
ATOM 786 O O . GLN A 1 104 ? -5.446 -1.891 18.162 1.00 89.81 104 GLN A O 1
ATOM 791 N N . LEU A 1 105 ? -4.158 -1.839 16.313 1.00 79.75 105 LEU A N 1
ATOM 792 C CA . LEU A 1 105 ? -4.378 -3.230 15.898 1.00 79.75 105 LEU A CA 1
ATOM 793 C C . LEU A 1 105 ? -3.298 -4.193 16.419 1.00 79.75 105 LEU A C 1
ATOM 795 O O . LEU A 1 105 ? -3.530 -5.401 16.410 1.00 79.75 105 LEU A O 1
ATOM 799 N N . ALA A 1 106 ? -2.137 -3.663 16.810 1.00 61.22 106 ALA A N 1
ATOM 800 C CA . ALA A 1 106 ? -1.026 -4.396 17.420 1.00 61.22 106 ALA A CA 1
ATOM 801 C C . ALA A 1 106 ? -1.183 -4.461 18.944 1.00 61.22 106 ALA A C 1
ATOM 803 O O . ALA A 1 106 ? -0.832 -5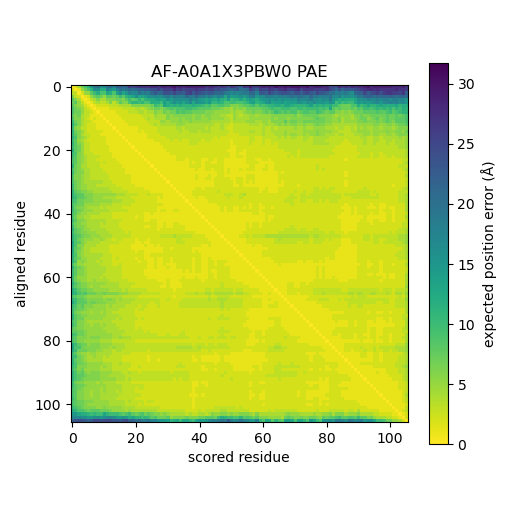.518 19.514 1.00 61.22 106 ALA A O 1
#

Radius of gyration: 15.86 Å; Cα contacts (8 Å, |Δi|>4): 92; chains: 1; bounding box: 28×25×50 Å

Foldseek 3Di:
DDDDDDDPVRVVVVVVVVVVLVVVVVVLLLCVQVVVDALVRLLVVLVVDVSSQQAFQLSSQCSHPPQHSVNSCVLCVVLVHHSNDGSNPQDPSSSVSVNVVVVVVD

Secondary structure (DSSP, 8-state):
-PPPPPPHHHHHHHHHHHHHHHHHHHHHHHHHHTTSS-HHHHHHHHHH-HHHHTSBHHHHHTTSTT--HHHHHHHHHHTT--TT-BGGG--HHHHHHHHHHHTTT-

pLDDT: mean 95.26, std 6.74, range [58.38, 98.5]

Sequence (106 aa):
MALRELSKEERDIARQKALAARIERAELKEAFGAGKISFDDVLAKAETSEAVARLKTVELLEALPGVGKVTAARTLEDLGISENRRIGGLGVKQRTALARHLAQLA

Solvent-accessible surface area (backbone atoms only — not comparable to full-atom values): 5933 Å² total; per-residue (Å²): 134,88,80,81,84,74,51,73,65,58,47,52,54,51,50,51,53,54,49,52,39,48,51,54,42,49,54,50,29,52,36,40,36,68,66,75,43,53,73,65,55,50,52,58,46,23,78,78,31,69,46,46,17,63,34,43,44,40,65,51,42,42,36,33,83,94,30,45,72,68,54,25,46,48,55,29,53,79,64,75,40,63,69,87,37,25,52,59,72,55,49,73,70,48,47,54,53,49,52,55,54,55,67,73,75,113